Protein AF-A0A9X5XIB5-F1 (afdb_monomer_lite)

pLDDT: mean 78.56, std 15.44, range [40.19, 97.94]

Secondary structure (DSSP, 8-state):
------------HHHHHHHHHHHHHHHHHHHTT-------------S----SS--S-EEEEEEEPP-SSHHHHHHHHHHHHHHTT-TTEEEEEEE--S-HHHH--

Foldseek 3Di:
DDDDDDDDPPCDPVNVVVVVVVVVVVCVVVVVVPPPPPVPPPPPPPPPPPPPDADAADEDEEAFEAPPDDVSVVVVVVVVVVQVSGPSYHYDYDYDDPPVVRVPD

Sequence (105 aa):
MPQSTSSTSFTSRRGLLFGTAAASAGALLVGCTSNDTKSEKTAANSQPAADDKPGKHITIGFAGPQADHGWLNAINDNAKSRAKKYSDVTLEITEGSNDTAAQIG

Structure (mmCIF, N/CA/C/O backbone):
data_AF-A0A9X5XIB5-F1
#
_entry.id   AF-A0A9X5XIB5-F1
#
loop_
_atom_site.group_PDB
_atom_site.id
_atom_site.type_symbol
_atom_site.label_atom_id
_atom_site.label_alt_id
_atom_site.label_comp_id
_atom_site.label_asym_id
_atom_site.label_entity_id
_atom_site.label_seq_id
_atom_site.pdbx_PDB_ins_code
_atom_site.Cartn_x
_atom_site.Cartn_y
_atom_site.Cartn_z
_atom_site.occupancy
_atom_site.B_iso_or_equiv
_atom_site.auth_seq_id
_atom_site.auth_comp_id
_atom_site.auth_asym_id
_atom_site.auth_atom_id
_atom_site.pdbx_PDB_model_num
ATOM 1 N N . MET A 1 1 ? 74.173 27.730 -15.016 1.00 40.19 1 MET A N 1
ATOM 2 C CA . MET A 1 1 ? 72.830 27.522 -14.432 1.00 40.19 1 MET A CA 1
ATOM 3 C C . MET A 1 1 ? 72.073 26.558 -15.338 1.00 40.19 1 MET A C 1
ATOM 5 O O . MET A 1 1 ? 71.835 26.943 -16.477 1.00 40.19 1 MET A O 1
ATOM 9 N N . PRO A 1 2 ? 71.763 25.314 -14.935 1.00 49.09 2 PRO A N 1
ATOM 10 C CA . PRO A 1 2 ? 70.861 24.474 -15.714 1.00 49.09 2 PRO A CA 1
ATOM 11 C C . PRO A 1 2 ? 69.410 24.812 -15.343 1.00 49.09 2 PRO A C 1
ATOM 13 O O . PRO A 1 2 ? 69.042 24.806 -14.171 1.00 49.09 2 PRO A O 1
ATOM 16 N N . GLN A 1 3 ? 68.604 25.154 -16.346 1.00 47.25 3 GLN A N 1
ATOM 17 C CA . GLN A 1 3 ? 67.164 25.364 -16.198 1.00 47.25 3 GLN A CA 1
ATOM 18 C C . GLN A 1 3 ? 66.493 24.001 -15.982 1.00 47.25 3 GLN A C 1
ATOM 20 O O . GLN A 1 3 ? 66.568 23.127 -16.843 1.00 47.25 3 GLN A O 1
ATOM 25 N N . SER A 1 4 ? 65.862 23.824 -14.823 1.00 52.09 4 SER A N 1
ATOM 26 C CA . SER A 1 4 ? 65.082 22.634 -14.481 1.00 52.09 4 SER A CA 1
ATOM 27 C C . SER A 1 4 ? 63.710 22.722 -15.153 1.00 52.09 4 SER A C 1
ATOM 29 O O . SER A 1 4 ? 62.891 23.570 -14.794 1.00 52.09 4 SER A O 1
ATOM 31 N N . THR A 1 5 ? 63.447 21.886 -16.157 1.00 55.06 5 THR A N 1
ATOM 32 C CA . THR A 1 5 ? 62.128 21.795 -16.790 1.00 55.06 5 THR A CA 1
ATOM 33 C C . THR A 1 5 ? 61.201 20.947 -15.921 1.00 55.06 5 THR A C 1
ATOM 35 O O . THR A 1 5 ? 61.246 19.718 -15.921 1.00 55.06 5 THR A O 1
ATOM 38 N N . SER A 1 6 ? 60.332 21.613 -15.159 1.00 55.66 6 SER A N 1
ATOM 39 C CA . SER A 1 6 ? 59.228 20.948 -14.463 1.00 55.66 6 SER A CA 1
ATOM 40 C C . SER A 1 6 ? 58.249 20.382 -15.489 1.00 55.66 6 SER A C 1
ATOM 42 O O . SER A 1 6 ? 57.596 21.126 -16.219 1.00 55.66 6 SER A O 1
ATOM 44 N N . SER A 1 7 ? 58.152 19.056 -15.550 1.00 56.53 7 SER A N 1
ATOM 45 C CA . SER A 1 7 ? 57.154 18.359 -16.360 1.00 56.53 7 SER A CA 1
ATOM 46 C C . SER A 1 7 ? 55.796 18.497 -15.680 1.00 56.53 7 SER A C 1
ATOM 48 O O . SER A 1 7 ? 55.519 17.818 -14.695 1.00 56.53 7 SER A O 1
ATOM 50 N N . THR A 1 8 ? 54.947 19.396 -16.171 1.00 58.12 8 THR A N 1
ATOM 51 C CA . THR A 1 8 ? 53.544 19.437 -15.756 1.00 58.12 8 THR A CA 1
ATOM 52 C C . THR A 1 8 ? 52.823 18.303 -16.475 1.00 58.12 8 THR A C 1
ATOM 54 O O . THR A 1 8 ? 52.615 18.344 -17.687 1.00 58.12 8 THR A O 1
ATOM 57 N N . SER A 1 9 ? 52.485 17.247 -15.742 1.00 64.06 9 SER A N 1
ATOM 58 C CA . SER A 1 9 ? 51.655 16.147 -16.225 1.00 64.06 9 SER A CA 1
ATOM 59 C C . SER A 1 9 ? 50.239 16.671 -16.472 1.00 64.06 9 SER A C 1
ATOM 61 O O . SER A 1 9 ? 49.386 16.664 -15.588 1.00 64.06 9 SER A O 1
ATOM 63 N N . PHE A 1 10 ? 49.983 17.165 -17.683 1.00 61.19 10 PHE A N 1
ATOM 64 C CA . PHE A 1 10 ? 48.635 17.521 -18.104 1.00 61.19 10 PHE A CA 1
ATOM 65 C C . PHE A 1 10 ? 47.784 16.254 -18.184 1.00 61.19 10 PHE A C 1
ATOM 67 O O . PHE A 1 10 ? 48.122 15.294 -18.880 1.00 61.19 10 PHE A O 1
ATOM 74 N N . THR A 1 11 ? 46.652 16.261 -17.489 1.00 64.94 11 THR A N 1
ATOM 75 C CA . THR A 1 11 ? 45.586 15.273 -17.640 1.00 64.94 11 THR A CA 1
ATOM 76 C C . THR A 1 11 ? 45.145 15.246 -19.104 1.00 64.94 11 THR A C 1
ATOM 78 O O . THR A 1 11 ? 44.436 16.124 -19.590 1.00 64.94 11 THR A O 1
ATOM 81 N N . SER A 1 12 ? 45.615 14.244 -19.849 1.00 79.75 12 SER A N 1
ATOM 82 C CA . SER A 1 12 ? 45.251 14.069 -21.254 1.00 79.75 12 SER A CA 1
ATOM 83 C C . SER A 1 12 ? 43.751 13.805 -21.376 1.00 79.75 12 SER A C 1
ATOM 85 O O . SER A 1 12 ? 43.201 12.996 -20.628 1.00 79.75 12 SER A O 1
ATOM 87 N N . ARG A 1 13 ? 43.090 14.422 -22.367 1.00 76.38 13 ARG A N 1
ATOM 88 C CA . ARG A 1 13 ? 41.662 14.190 -22.670 1.00 76.38 13 ARG A CA 1
ATOM 89 C C . ARG A 1 13 ? 41.340 12.703 -22.831 1.00 76.38 13 ARG A C 1
ATOM 91 O O . ARG A 1 13 ? 40.281 12.258 -22.414 1.00 76.38 13 ARG A O 1
ATOM 98 N N . ARG A 1 14 ? 42.276 11.923 -23.383 1.00 76.31 14 ARG A N 1
ATOM 99 C CA . ARG A 1 14 ? 42.139 10.464 -23.499 1.00 76.31 14 ARG A CA 1
ATOM 100 C C . ARG A 1 14 ? 42.169 9.782 -22.130 1.00 76.31 14 ARG A C 1
ATOM 102 O O . ARG A 1 14 ? 41.350 8.911 -21.880 1.00 76.31 14 ARG A O 1
ATOM 109 N N . GLY A 1 15 ? 43.058 10.217 -21.237 1.00 79.25 15 GLY A N 1
ATOM 110 C CA . GLY A 1 15 ? 43.124 9.713 -19.862 1.00 79.25 15 GLY A CA 1
ATOM 111 C C . GLY A 1 15 ? 41.854 10.016 -19.069 1.00 79.25 15 GLY A C 1
ATOM 112 O O . GLY A 1 15 ? 41.363 9.146 -18.360 1.00 79.25 15 GLY A O 1
ATOM 113 N N . LEU A 1 16 ? 41.272 11.204 -19.258 1.00 84.00 16 LEU A N 1
ATOM 114 C CA . LEU A 1 16 ? 39.993 11.553 -18.640 1.00 84.00 16 LEU A CA 1
ATOM 115 C C . LEU A 1 16 ? 38.851 10.670 -19.164 1.00 84.00 16 LEU A C 1
ATOM 117 O O . LEU A 1 16 ? 38.115 10.119 -18.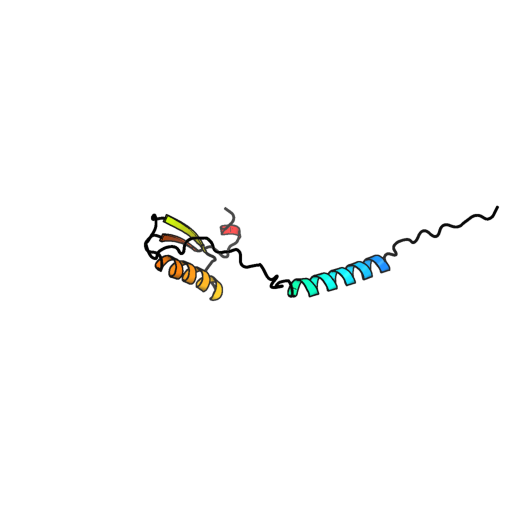359 1.00 84.00 16 LEU A O 1
ATOM 121 N N . LEU A 1 17 ? 38.735 10.489 -20.484 1.00 84.75 17 LEU A N 1
ATOM 122 C CA . LEU A 1 17 ? 37.668 9.681 -21.094 1.00 84.75 17 LEU A CA 1
ATOM 123 C C . LEU A 1 17 ? 37.745 8.199 -20.705 1.00 84.75 17 LEU A C 1
ATOM 125 O O . LEU A 1 17 ? 36.728 7.589 -20.387 1.00 84.75 17 LEU A O 1
ATOM 129 N N . PHE A 1 18 ? 38.943 7.611 -20.714 1.00 85.56 18 PHE A N 1
ATOM 130 C CA . PHE A 1 18 ? 39.106 6.214 -20.309 1.00 85.56 18 PHE A CA 1
ATOM 131 C C . PHE A 1 18 ? 38.983 6.038 -18.792 1.00 85.56 18 PHE A C 1
ATOM 133 O O . PHE A 1 18 ? 38.421 5.042 -18.343 1.00 85.56 18 PHE A O 1
ATOM 140 N N . GLY A 1 19 ? 39.444 7.015 -18.006 1.00 84.25 19 GLY A N 1
ATOM 141 C CA . GLY A 1 19 ? 39.291 7.013 -16.554 1.00 84.25 19 GLY A CA 1
ATOM 142 C C . GLY A 1 19 ? 37.828 7.088 -16.117 1.00 84.25 19 GLY A C 1
ATOM 143 O O . GLY A 1 19 ? 37.407 6.305 -15.268 1.00 84.25 19 GLY A O 1
ATOM 144 N N . THR A 1 20 ? 37.027 7.969 -16.727 1.00 83.31 20 THR A N 1
ATOM 145 C CA . THR A 1 20 ? 35.593 8.068 -16.419 1.00 83.31 20 THR A CA 1
ATOM 146 C C . THR A 1 20 ? 34.833 6.831 -16.880 1.00 83.31 20 THR A C 1
ATOM 148 O O . THR A 1 20 ? 34.045 6.299 -16.106 1.00 83.31 20 THR A O 1
ATOM 151 N N . ALA A 1 21 ? 35.109 6.311 -18.080 1.00 85.94 21 ALA A N 1
ATOM 152 C CA . ALA A 1 21 ? 34.471 5.090 -18.573 1.00 85.94 21 ALA A CA 1
ATOM 153 C C . ALA A 1 21 ? 34.736 3.883 -17.657 1.00 85.94 21 ALA A C 1
ATOM 155 O O . ALA A 1 21 ? 33.808 3.146 -17.321 1.00 85.94 21 ALA A O 1
ATOM 156 N N . ALA A 1 22 ? 35.982 3.708 -17.204 1.00 82.44 22 ALA A N 1
ATOM 157 C CA . ALA A 1 22 ? 36.344 2.638 -16.278 1.00 82.44 22 ALA A CA 1
ATOM 158 C C . ALA A 1 22 ? 35.654 2.798 -14.912 1.00 82.44 22 ALA A C 1
ATOM 160 O O . ALA A 1 22 ? 35.114 1.828 -14.379 1.00 82.44 22 ALA A O 1
ATOM 161 N N . ALA A 1 23 ? 35.611 4.019 -14.369 1.00 84.81 23 ALA A N 1
ATOM 162 C CA . ALA A 1 23 ? 34.926 4.300 -13.110 1.00 84.81 23 ALA A CA 1
ATOM 163 C C . ALA A 1 23 ? 33.408 4.056 -13.204 1.00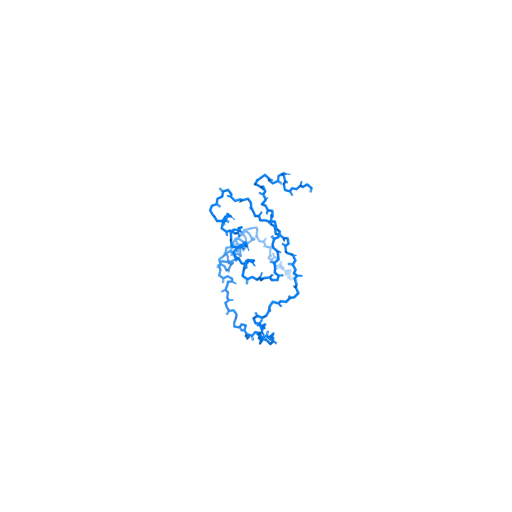 84.81 23 ALA A C 1
ATOM 165 O O . ALA A 1 23 ? 32.832 3.436 -12.313 1.00 84.81 23 ALA A O 1
ATOM 166 N N . SER A 1 24 ? 32.759 4.486 -14.292 1.00 83.25 24 SER A N 1
ATOM 167 C CA . SER A 1 24 ? 31.32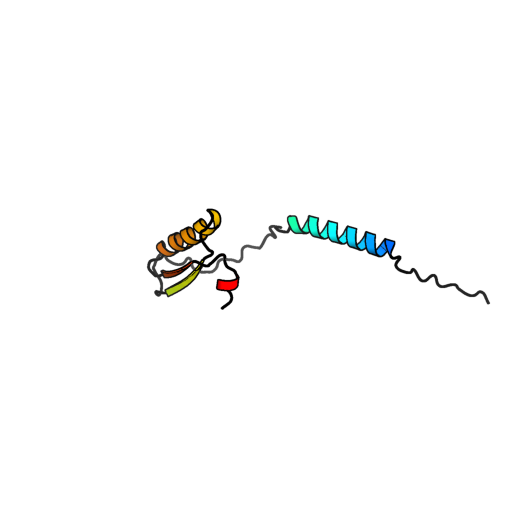2 4.284 -14.513 1.00 83.25 24 SER A CA 1
ATOM 168 C C . SER A 1 24 ? 30.959 2.811 -14.694 1.00 83.25 24 SER A C 1
ATOM 170 O O . SER A 1 24 ? 29.990 2.353 -14.095 1.00 83.25 24 SER A O 1
ATOM 172 N N . ALA A 1 25 ? 31.740 2.049 -15.465 1.00 80.62 25 ALA A N 1
ATOM 173 C CA . ALA A 1 25 ? 31.525 0.610 -15.611 1.00 80.62 25 ALA A CA 1
ATOM 174 C C . ALA A 1 25 ? 31.689 -0.122 -14.268 1.00 80.62 25 ALA A C 1
ATOM 176 O O . ALA A 1 25 ? 30.859 -0.960 -13.921 1.00 80.62 25 ALA A O 1
ATOM 177 N N . GLY A 1 26 ? 32.703 0.247 -13.476 1.00 79.56 26 GLY A N 1
ATOM 178 C CA . GLY A 1 26 ? 32.877 -0.264 -12.116 1.00 79.56 26 GLY A CA 1
ATOM 179 C C . GLY A 1 26 ? 31.683 0.052 -11.213 1.00 79.56 26 GLY A C 1
ATOM 180 O O . GLY A 1 26 ? 31.164 -0.850 -10.562 1.00 79.56 26 GLY A O 1
ATOM 181 N N . ALA A 1 27 ? 31.200 1.299 -11.224 1.00 79.44 27 ALA A N 1
ATOM 182 C CA . ALA A 1 27 ? 30.054 1.741 -10.428 1.00 79.44 27 ALA A CA 1
ATOM 183 C C . ALA A 1 27 ? 28.748 1.010 -10.793 1.00 79.44 27 ALA A C 1
ATOM 185 O O . ALA A 1 27 ? 27.998 0.616 -9.903 1.00 79.44 27 ALA A O 1
ATOM 186 N N . LEU A 1 28 ? 28.484 0.788 -12.085 1.00 77.94 28 LEU A N 1
ATOM 187 C CA . LEU A 1 28 ? 27.302 0.050 -12.543 1.00 77.94 28 LEU A CA 1
ATOM 188 C C . LEU A 1 28 ? 27.347 -1.425 -12.119 1.00 77.94 28 LEU A C 1
ATOM 190 O O . LEU A 1 28 ? 26.338 -1.956 -11.662 1.00 77.94 28 LEU A O 1
ATOM 194 N N . LEU A 1 29 ? 28.514 -2.072 -12.215 1.00 76.06 29 LEU A N 1
ATOM 195 C CA . LEU A 1 29 ? 28.679 -3.473 -11.814 1.00 76.06 29 LEU A CA 1
ATOM 196 C C . LEU A 1 29 ? 28.516 -3.671 -10.299 1.00 76.06 29 LEU A C 1
ATOM 198 O O . LEU A 1 29 ? 27.856 -4.623 -9.885 1.00 76.06 29 LEU A O 1
ATOM 202 N N . VAL A 1 30 ? 29.054 -2.771 -9.464 1.00 72.38 30 VAL A N 1
ATOM 203 C CA . VAL A 1 30 ? 28.855 -2.850 -8.002 1.00 72.38 30 VAL A CA 1
ATOM 204 C C . VAL A 1 30 ? 27.453 -2.405 -7.568 1.00 72.38 30 VAL A C 1
ATOM 206 O O . VAL A 1 30 ? 26.942 -2.879 -6.557 1.00 72.38 30 VAL A O 1
ATOM 209 N N . GLY A 1 31 ? 26.788 -1.547 -8.348 1.00 68.31 31 GLY A N 1
ATOM 210 C CA . GLY A 1 31 ? 25.418 -1.104 -8.080 1.00 68.31 31 GLY A CA 1
ATOM 211 C C . GLY A 1 31 ? 24.389 -2.238 -8.130 1.00 68.31 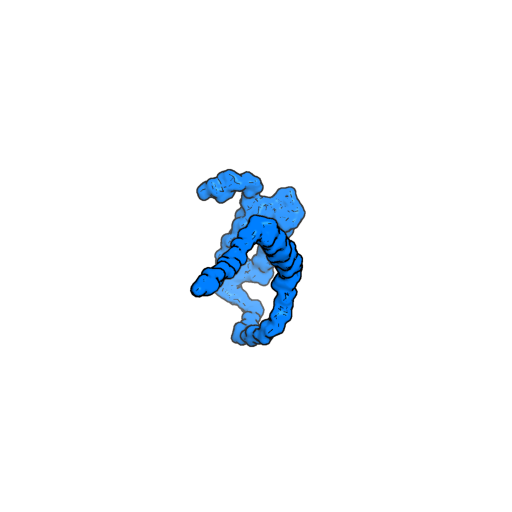31 GLY A C 1
ATOM 212 O O . GLY A 1 31 ? 23.436 -2.233 -7.355 1.00 68.31 31 GLY A O 1
ATOM 213 N N . CYS A 1 32 ? 24.605 -3.254 -8.971 1.00 69.69 32 CYS A N 1
ATOM 214 C CA . CYS A 1 32 ? 23.726 -4.426 -9.051 1.00 69.69 32 CYS A CA 1
ATOM 215 C C . CYS A 1 32 ? 23.906 -5.430 -7.896 1.00 69.69 32 CYS A C 1
ATOM 217 O O . CYS A 1 32 ? 23.038 -6.278 -7.708 1.00 69.69 32 CYS A O 1
ATOM 219 N N . THR A 1 33 ? 24.990 -5.346 -7.112 1.00 69.88 33 THR A N 1
ATOM 220 C CA . THR A 1 33 ? 25.252 -6.239 -5.962 1.00 69.88 33 THR A CA 1
ATOM 221 C C . THR A 1 33 ? 25.084 -5.549 -4.604 1.00 69.88 33 THR A C 1
ATOM 223 O O . THR A 1 33 ? 25.415 -6.133 -3.578 1.00 69.88 33 THR A O 1
ATOM 226 N N . SER A 1 34 ? 24.533 -4.330 -4.561 1.00 65.88 34 SER A N 1
ATOM 227 C CA . SER A 1 34 ? 24.436 -3.503 -3.344 1.00 65.88 34 SER A CA 1
ATOM 228 C C . SER A 1 34 ? 23.557 -4.078 -2.215 1.00 65.88 34 SER A C 1
ATOM 230 O O . SER A 1 34 ? 23.404 -3.432 -1.177 1.00 65.88 34 SER A O 1
ATOM 232 N N . ASN A 1 35 ? 22.987 -5.274 -2.374 1.00 62.28 35 ASN A N 1
ATOM 233 C CA . ASN A 1 35 ? 22.319 -5.993 -1.293 1.00 62.28 35 ASN A CA 1
ATOM 234 C C . ASN A 1 35 ? 23.326 -6.858 -0.514 1.00 62.28 35 ASN A C 1
ATOM 236 O O . ASN A 1 35 ? 23.156 -8.071 -0.382 1.00 62.28 35 ASN A O 1
ATOM 240 N N . ASP A 1 36 ? 24.388 -6.238 -0.001 1.00 64.81 36 ASP A N 1
ATOM 241 C CA . ASP A 1 36 ? 25.191 -6.868 1.039 1.00 64.81 36 ASP A CA 1
ATOM 242 C C . ASP A 1 36 ? 24.305 -7.025 2.277 1.00 64.81 36 ASP A C 1
ATOM 244 O O . ASP A 1 36 ? 23.830 -6.038 2.848 1.00 64.81 36 ASP A O 1
ATOM 248 N N . THR A 1 37 ? 24.107 -8.259 2.743 1.00 62.31 37 THR A N 1
ATOM 249 C CA . THR A 1 37 ? 23.638 -8.492 4.109 1.00 62.31 37 THR A CA 1
ATOM 250 C C . THR A 1 37 ? 24.788 -8.120 5.031 1.00 62.31 37 THR A C 1
ATOM 252 O O . THR A 1 37 ? 25.541 -8.978 5.498 1.00 62.31 37 THR A O 1
ATOM 255 N N . LYS A 1 38 ? 24.981 -6.821 5.279 1.00 59.97 38 LYS A N 1
ATOM 256 C CA . LYS A 1 38 ? 25.734 -6.400 6.455 1.00 59.97 38 LYS A CA 1
ATOM 257 C C . LYS A 1 38 ? 25.091 -7.176 7.598 1.00 59.97 38 LYS A C 1
ATOM 259 O O . LYS A 1 38 ? 23.867 -7.138 7.713 1.00 59.97 38 LYS A O 1
ATOM 264 N N . SER A 1 39 ? 25.870 -7.939 8.365 1.00 59.72 39 SER A N 1
ATOM 265 C CA . SER A 1 39 ? 25.384 -8.518 9.614 1.00 59.72 39 SER A CA 1
ATOM 266 C C . SER A 1 39 ? 25.012 -7.352 10.521 1.00 59.72 39 SER A C 1
ATOM 268 O O . SER A 1 39 ? 25.798 -6.921 11.364 1.00 59.72 39 SER A O 1
ATOM 270 N N . GLU A 1 40 ? 23.832 -6.778 10.297 1.00 61.44 40 GLU A N 1
ATOM 271 C CA . GLU A 1 40 ? 23.129 -6.010 11.288 1.00 61.44 40 GLU A CA 1
ATOM 272 C C . GLU A 1 40 ? 23.030 -6.968 12.455 1.00 61.44 40 GLU A C 1
ATOM 274 O O . GLU A 1 40 ? 22.380 -8.012 12.391 1.00 61.44 40 GLU A O 1
ATOM 279 N N . LYS A 1 41 ? 23.760 -6.647 13.520 1.00 59.62 41 LYS A N 1
ATOM 280 C CA . LYS A 1 41 ? 23.413 -7.142 14.837 1.00 59.62 41 LYS A CA 1
ATOM 281 C C . LYS A 1 41 ? 21.939 -6.808 14.963 1.00 59.62 41 LYS A C 1
ATOM 283 O O . LYS A 1 41 ? 21.639 -5.620 15.062 1.00 59.62 41 LYS A O 1
ATOM 288 N N . THR A 1 42 ? 21.074 -7.823 14.850 1.00 60.94 42 THR A N 1
ATOM 289 C CA . THR A 1 42 ? 19.621 -7.694 14.932 1.00 60.94 42 THR A CA 1
ATOM 290 C C . THR A 1 42 ? 19.353 -6.633 15.973 1.00 60.94 42 THR A C 1
ATOM 292 O O . THR A 1 42 ? 19.728 -6.831 17.137 1.00 60.94 42 THR A O 1
ATOM 295 N N . ALA A 1 43 ? 18.844 -5.470 15.547 1.00 61.50 43 ALA A N 1
ATOM 296 C CA . ALA A 1 43 ? 18.373 -4.485 16.498 1.00 61.50 43 ALA A CA 1
ATOM 297 C C . ALA A 1 43 ? 17.456 -5.285 17.410 1.00 61.50 43 ALA A C 1
ATOM 299 O O . ALA A 1 43 ? 16.538 -5.940 16.910 1.00 61.50 43 ALA A O 1
ATOM 300 N N . ALA A 1 44 ? 17.813 -5.385 18.695 1.00 62.44 44 ALA A N 1
ATOM 301 C CA . ALA A 1 44 ? 17.002 -6.136 19.629 1.00 62.44 44 ALA A CA 1
ATOM 302 C C . ALA A 1 44 ? 15.600 -5.571 19.451 1.00 62.44 44 ALA A C 1
ATOM 304 O O . ALA A 1 44 ? 15.397 -4.369 19.642 1.00 62.44 44 ALA A O 1
ATOM 305 N N . ASN A 1 45 ? 14.686 -6.403 18.948 1.00 58.09 45 ASN A N 1
ATOM 306 C CA . ASN A 1 45 ? 13.309 -6.014 18.732 1.00 58.09 45 ASN A CA 1
ATOM 307 C C . ASN A 1 45 ? 12.671 -6.006 20.122 1.00 58.09 45 ASN A C 1
ATOM 309 O O . ASN A 1 45 ? 11.921 -6.895 20.496 1.00 58.09 45 ASN A O 1
ATOM 313 N N . SER A 1 46 ? 13.108 -5.038 20.929 1.00 59.53 46 SER A N 1
ATOM 314 C CA . SER A 1 46 ? 12.668 -4.763 22.290 1.00 59.53 46 SER A CA 1
ATOM 315 C C . SER A 1 46 ? 11.293 -4.105 22.284 1.00 59.53 46 SER A C 1
ATOM 317 O O . SER A 1 46 ? 10.814 -3.681 23.333 1.00 59.53 46 SER A O 1
ATOM 319 N N . GLN A 1 47 ? 10.667 -3.980 21.109 1.00 65.12 47 GLN A N 1
ATOM 320 C CA . GLN A 1 47 ? 9.252 -3.704 21.030 1.00 65.12 47 GLN A CA 1
ATOM 321 C C . GLN A 1 47 ? 8.538 -4.887 21.681 1.00 65.12 47 GLN A C 1
ATOM 323 O O . GLN A 1 47 ? 8.779 -6.031 21.286 1.00 65.12 47 GLN A O 1
ATOM 328 N N . PRO A 1 48 ? 7.694 -4.636 22.697 1.00 62.38 48 PRO A N 1
ATOM 329 C CA . PRO A 1 48 ? 6.821 -5.665 23.222 1.00 62.38 48 PRO A CA 1
ATOM 330 C C . PRO A 1 48 ? 6.151 -6.357 22.041 1.00 62.38 48 PRO A C 1
ATOM 332 O O . PRO A 1 48 ? 5.708 -5.676 21.111 1.00 62.38 48 PRO A O 1
ATOM 335 N N . ALA A 1 49 ? 6.100 -7.691 22.059 1.00 63.62 49 ALA A N 1
ATOM 336 C CA . ALA A 1 49 ? 5.173 -8.388 21.187 1.00 63.62 49 ALA A CA 1
ATOM 337 C C . ALA A 1 49 ? 3.816 -7.716 21.412 1.00 63.62 49 ALA A C 1
ATOM 339 O O . ALA A 1 49 ? 3.332 -7.692 22.547 1.00 63.62 49 ALA A O 1
ATOM 340 N N . ALA A 1 50 ? 3.291 -7.061 20.374 1.00 65.50 50 ALA A N 1
ATOM 341 C CA . ALA A 1 50 ? 1.947 -6.524 20.440 1.00 65.50 50 ALA A CA 1
ATOM 342 C C . ALA A 1 50 ? 1.059 -7.702 20.838 1.00 65.50 50 ALA A C 1
ATOM 344 O O . ALA A 1 50 ? 1.182 -8.778 20.245 1.00 65.50 50 ALA A O 1
ATOM 345 N N . ASP A 1 51 ? 0.264 -7.545 21.896 1.00 67.25 51 ASP A N 1
ATOM 346 C CA . ASP A 1 51 ? -0.719 -8.575 22.180 1.00 67.25 51 ASP A CA 1
ATOM 347 C C . ASP A 1 51 ? -1.703 -8.628 21.004 1.00 67.25 51 ASP A C 1
ATOM 349 O O . ASP A 1 51 ? -1.867 -7.658 20.263 1.00 67.25 51 ASP A O 1
ATOM 353 N N . ASP A 1 52 ? -2.352 -9.770 20.790 1.00 72.25 52 ASP A N 1
ATOM 354 C CA . ASP A 1 52 ? -3.316 -9.923 19.692 1.00 72.25 52 ASP A CA 1
ATOM 355 C C . ASP A 1 52 ? -4.611 -9.109 19.925 1.00 72.25 52 ASP A C 1
ATOM 357 O O . ASP A 1 52 ? -5.651 -9.386 19.321 1.00 72.25 52 ASP A O 1
ATOM 361 N N . LYS A 1 53 ? -4.597 -8.126 20.838 1.00 84.19 53 LYS A N 1
ATOM 362 C CA . LYS A 1 53 ? -5.754 -7.286 21.119 1.00 84.19 53 LYS A CA 1
ATOM 363 C C . LYS A 1 53 ? -5.777 -6.097 20.156 1.00 84.19 53 LYS A C 1
ATOM 365 O O . LYS A 1 53 ? -4.762 -5.426 19.976 1.00 84.19 53 LYS A O 1
ATOM 370 N N . PRO A 1 54 ? -6.947 -5.778 19.582 1.00 86.56 54 PRO A N 1
ATOM 371 C CA . PRO A 1 54 ? -7.113 -4.569 18.786 1.00 86.56 54 PRO A CA 1
ATOM 372 C C . PRO A 1 54 ? -6.777 -3.312 19.599 1.00 86.56 54 PRO A C 1
ATOM 374 O O . PRO A 1 54 ? -7.182 -3.182 20.759 1.00 86.56 54 PRO A O 1
ATOM 377 N N . GLY A 1 55 ? -6.051 -2.383 18.984 1.00 88.31 55 GLY A N 1
ATOM 378 C CA . GLY A 1 55 ? -5.703 -1.095 19.561 1.00 88.31 55 GLY A CA 1
ATOM 379 C C . GLY A 1 55 ? -6.790 -0.039 19.354 1.00 88.31 55 GLY A C 1
ATOM 380 O O . GLY A 1 55 ? -7.973 -0.324 19.156 1.00 88.31 55 GLY A O 1
ATOM 381 N N . LYS A 1 56 ? -6.383 1.235 19.414 1.00 95.25 56 LYS A N 1
ATOM 382 C CA . LYS A 1 56 ? -7.270 2.356 19.087 1.00 95.25 56 LYS A CA 1
ATOM 383 C C . LYS A 1 56 ? -7.628 2.296 17.604 1.00 95.25 56 LYS A C 1
ATOM 385 O O . LYS A 1 56 ? -6.734 2.206 16.770 1.00 95.25 56 LYS A O 1
ATOM 390 N N . HIS A 1 57 ? -8.911 2.466 17.295 1.00 97.06 57 HIS A N 1
ATOM 391 C CA . HIS A 1 57 ? -9.355 2.536 15.910 1.00 97.06 57 HIS A CA 1
ATOM 392 C C . HIS A 1 57 ? -8.680 3.692 15.153 1.00 97.06 57 HIS A C 1
ATOM 394 O O . HIS A 1 57 ? -8.654 4.832 15.637 1.00 97.06 57 HIS A O 1
ATOM 400 N N . ILE A 1 58 ? -8.159 3.396 13.965 1.00 97.06 58 ILE A N 1
ATOM 401 C CA . ILE A 1 58 ? -7.526 4.358 13.063 1.00 97.06 58 ILE A CA 1
ATOM 402 C C . ILE A 1 58 ? -8.012 4.165 11.627 1.00 97.06 58 ILE A C 1
ATOM 404 O O . ILE A 1 58 ? -8.366 3.063 11.208 1.00 97.06 58 ILE A O 1
ATOM 408 N N . THR A 1 59 ? -7.973 5.255 10.863 1.00 97.94 59 THR A N 1
ATOM 409 C CA . THR A 1 59 ? -8.264 5.255 9.428 1.00 97.94 59 THR A CA 1
ATOM 410 C C . THR A 1 59 ? -6.977 5.504 8.655 1.00 97.94 59 THR A C 1
ATOM 412 O O . THR A 1 59 ? -6.272 6.478 8.922 1.00 97.94 59 THR A O 1
ATOM 415 N N . ILE A 1 60 ? -6.673 4.635 7.694 1.00 97.00 60 ILE A N 1
ATOM 416 C CA . ILE A 1 60 ? -5.542 4.772 6.776 1.00 97.00 60 ILE A CA 1
ATOM 417 C C . ILE A 1 60 ? -6.084 5.203 5.419 1.00 97.00 60 ILE A C 1
ATOM 419 O O . ILE A 1 60 ? -6.897 4.491 4.837 1.00 97.00 60 ILE A O 1
ATOM 423 N N . GLY A 1 61 ? -5.608 6.338 4.911 1.00 96.56 61 GLY A N 1
ATOM 424 C CA . GLY A 1 61 ? -5.796 6.722 3.514 1.00 96.56 61 GLY A CA 1
ATOM 425 C C . GLY A 1 61 ? -4.709 6.102 2.636 1.00 96.56 61 GLY A C 1
ATOM 426 O O . GLY A 1 61 ? -3.525 6.215 2.957 1.00 96.56 61 GLY A O 1
ATOM 427 N N . PHE A 1 62 ? -5.089 5.463 1.532 1.00 93.69 62 PHE A N 1
ATOM 428 C CA . PHE A 1 62 ? -4.166 4.888 0.556 1.00 93.69 62 PHE A CA 1
ATOM 429 C C . PHE A 1 62 ? -4.573 5.275 -0.868 1.00 93.69 62 PHE A C 1
ATOM 431 O O . PHE A 1 62 ? -5.648 4.908 -1.333 1.00 93.69 62 PHE A O 1
ATOM 438 N N . ALA A 1 63 ? -3.691 5.988 -1.568 1.00 91.69 63 ALA A N 1
ATOM 439 C CA . ALA A 1 63 ? -3.823 6.252 -2.996 1.00 91.69 63 ALA A CA 1
ATOM 440 C C . ALA A 1 63 ? -3.025 5.188 -3.762 1.00 91.69 63 ALA A C 1
ATOM 442 O O . ALA A 1 63 ? -1.800 5.265 -3.861 1.00 91.69 63 ALA A O 1
ATOM 443 N N . GLY A 1 64 ? -3.720 4.150 -4.221 1.00 91.06 64 GLY A N 1
ATOM 444 C CA . GLY A 1 64 ? -3.125 3.049 -4.968 1.00 91.06 64 GLY A CA 1
ATOM 445 C C . GLY A 1 64 ? -2.821 3.418 -6.422 1.00 91.06 64 GLY A C 1
ATOM 446 O O . GLY A 1 64 ? -3.410 4.360 -6.947 1.00 91.06 64 GLY A O 1
ATOM 447 N N . PRO A 1 65 ? -1.927 2.689 -7.108 1.00 89.56 65 PRO A N 1
ATOM 448 C CA . PRO A 1 65 ? -1.739 2.849 -8.550 1.00 89.56 65 PRO A CA 1
ATOM 449 C C . PRO A 1 65 ? -3.004 2.456 -9.328 1.00 89.56 65 PRO A C 1
ATOM 451 O O . PRO A 1 65 ? -3.834 1.704 -8.807 1.00 89.56 65 PRO A O 1
ATOM 454 N N . GLN A 1 66 ? -3.124 2.902 -10.586 1.00 90.50 66 GLN A N 1
ATOM 455 C CA . GLN A 1 66 ? -4.175 2.399 -11.475 1.00 90.50 66 GLN A CA 1
ATOM 456 C C . GLN A 1 66 ? -4.008 0.887 -11.685 1.00 90.50 66 GLN A C 1
ATOM 458 O O . GLN A 1 66 ? -2.906 0.388 -11.911 1.00 90.50 66 GLN A O 1
ATOM 463 N N . ALA A 1 67 ? -5.106 0.145 -11.624 1.00 90.12 67 ALA A N 1
ATOM 464 C CA . ALA A 1 67 ? -5.157 -1.307 -11.694 1.00 90.12 67 ALA A CA 1
ATOM 465 C C . ALA A 1 67 ? -5.278 -1.835 -13.137 1.00 90.12 67 ALA A C 1
ATOM 467 O O . ALA A 1 67 ? -5.986 -2.805 -13.396 1.00 90.12 67 ALA A O 1
ATOM 468 N N . ASP A 1 68 ? -4.595 -1.222 -14.103 1.00 86.06 68 ASP A N 1
ATOM 469 C CA . ASP A 1 68 ? -4.732 -1.571 -15.526 1.00 86.06 68 ASP A CA 1
ATOM 470 C C . ASP A 1 68 ? -3.844 -2.746 -15.979 1.00 86.06 68 ASP A C 1
ATOM 472 O O . ASP A 1 68 ? -3.937 -3.203 -17.117 1.00 86.06 68 ASP A O 1
ATOM 476 N N . HIS A 1 69 ? -3.021 -3.286 -15.077 1.00 89.56 69 HIS A N 1
ATOM 477 C CA . HIS A 1 69 ? -2.263 -4.519 -15.287 1.00 89.56 69 HIS A CA 1
ATOM 478 C C . HIS A 1 69 ? -2.152 -5.323 -13.985 1.00 89.56 69 HIS A C 1
ATOM 480 O O . HIS A 1 69 ? -2.275 -4.791 -12.878 1.00 89.56 69 HIS A O 1
ATOM 486 N N . GLY A 1 70 ? -1.840 -6.618 -14.110 1.00 92.88 70 GLY A N 1
ATOM 487 C CA . GLY A 1 70 ? -1.925 -7.579 -13.004 1.00 92.88 70 GLY A CA 1
ATOM 488 C C . GLY A 1 70 ? -1.108 -7.224 -11.757 1.00 92.88 70 GLY A C 1
ATOM 489 O O . GLY A 1 70 ? -1.613 -7.361 -10.645 1.00 92.88 70 GLY A O 1
ATOM 490 N N . TRP A 1 71 ? 0.128 -6.739 -11.913 1.00 95.12 71 TRP A N 1
ATOM 491 C CA . TRP A 1 71 ? 0.965 -6.387 -10.760 1.00 95.12 71 TRP A CA 1
ATOM 492 C C . TRP A 1 71 ? 0.429 -5.171 -9.990 1.00 95.12 71 TRP A C 1
ATOM 494 O O . TRP A 1 71 ? 0.414 -5.189 -8.761 1.00 95.12 71 TRP A O 1
ATOM 504 N N . LEU A 1 72 ? -0.076 -4.152 -10.692 1.00 91.81 72 LEU A N 1
ATOM 505 C CA . LEU A 1 72 ? -0.624 -2.950 -10.059 1.00 91.81 72 LEU A CA 1
ATOM 506 C C . LEU A 1 72 ? -1.948 -3.244 -9.350 1.00 91.81 72 LEU A C 1
ATOM 508 O O . LEU A 1 72 ? -2.127 -2.851 -8.198 1.00 91.81 72 LEU A O 1
ATOM 512 N N . ASN A 1 73 ? -2.825 -4.037 -9.974 1.00 92.88 73 ASN A N 1
ATOM 513 C CA . ASN A 1 73 ? -4.041 -4.49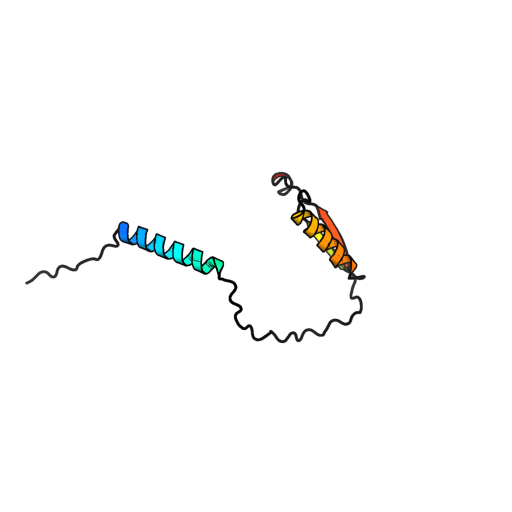8 -9.308 1.00 92.88 73 ASN A CA 1
ATOM 514 C C . ASN A 1 73 ? -3.719 -5.312 -8.041 1.00 92.88 73 ASN A C 1
ATOM 516 O O . ASN A 1 73 ? -4.339 -5.125 -6.993 1.00 92.88 73 ASN A O 1
ATOM 520 N N . ALA A 1 74 ? -2.691 -6.167 -8.103 1.00 96.12 74 ALA A N 1
ATOM 521 C CA . ALA A 1 74 ? -2.276 -6.958 -6.954 1.00 96.12 74 ALA A CA 1
ATOM 522 C C . ALA A 1 74 ? -1.849 -6.085 -5.762 1.00 96.12 74 ALA A C 1
ATOM 524 O O . ALA A 1 74 ? -2.083 -6.483 -4.622 1.00 96.12 74 ALA A O 1
ATOM 525 N N . ILE A 1 75 ? -1.265 -4.902 -5.976 1.00 95.19 75 ILE A N 1
ATOM 526 C CA . ILE A 1 75 ? -0.929 -3.971 -4.884 1.00 95.19 75 ILE A CA 1
ATOM 527 C C . ILE A 1 75 ? -2.204 -3.525 -4.155 1.00 95.19 75 ILE A C 1
ATOM 529 O O . ILE A 1 75 ? -2.279 -3.634 -2.928 1.00 95.19 75 ILE A O 1
ATOM 533 N N . ASN A 1 76 ? -3.224 -3.100 -4.904 1.00 94.44 76 ASN A N 1
ATOM 534 C CA . ASN A 1 76 ? -4.501 -2.646 -4.348 1.00 94.44 76 ASN A CA 1
ATOM 535 C C . ASN A 1 76 ? -5.218 -3.774 -3.590 1.00 94.44 76 ASN A C 1
ATOM 537 O O . ASN A 1 76 ? -5.726 -3.567 -2.483 1.00 94.44 76 ASN A O 1
ATOM 541 N N . ASP A 1 77 ? -5.208 -4.989 -4.136 1.00 96.00 77 ASP A N 1
ATOM 542 C CA . ASP A 1 77 ? -5.807 -6.161 -3.493 1.00 96.00 77 ASP A CA 1
ATOM 543 C C . ASP A 1 77 ? -5.070 -6.563 -2.213 1.00 96.00 77 ASP A C 1
ATOM 545 O O . ASP A 1 77 ? -5.701 -6.870 -1.196 1.00 96.00 77 ASP A O 1
ATOM 549 N N . ASN A 1 78 ? -3.737 -6.513 -2.222 1.00 97.31 78 ASN A N 1
ATOM 550 C CA . ASN A 1 78 ? -2.937 -6.794 -1.036 1.00 97.31 78 ASN A CA 1
ATOM 551 C C . ASN A 1 78 ? -3.161 -5.747 0.059 1.00 97.31 78 ASN A C 1
ATOM 553 O O . ASN A 1 78 ? -3.291 -6.131 1.222 1.00 97.31 78 ASN A O 1
ATOM 557 N N . ALA A 1 79 ? -3.279 -4.460 -0.285 1.00 96.12 79 ALA A N 1
ATOM 558 C CA . ALA A 1 79 ? -3.599 -3.406 0.678 1.00 96.12 79 ALA A CA 1
ATOM 559 C C . ALA A 1 79 ? -4.943 -3.681 1.377 1.00 96.12 79 ALA A C 1
ATOM 561 O O . ALA A 1 79 ? -5.008 -3.749 2.609 1.00 96.12 79 ALA A O 1
ATOM 562 N N . LYS A 1 80 ? -5.996 -3.964 0.598 1.00 96.25 80 LYS A N 1
ATOM 563 C CA . LYS A 1 80 ? -7.323 -4.333 1.122 1.00 96.25 80 LYS A CA 1
ATOM 564 C C . LYS A 1 80 ? -7.265 -5.603 1.977 1.00 96.25 80 LYS A C 1
ATOM 566 O O . LYS A 1 80 ? -7.837 -5.649 3.064 1.00 96.25 80 LYS A O 1
ATOM 571 N N . SER A 1 81 ? -6.579 -6.641 1.499 1.00 97.69 81 SER A N 1
ATOM 572 C CA . SER A 1 81 ? -6.442 -7.929 2.192 1.00 97.69 81 SER A CA 1
ATOM 573 C C . SER A 1 81 ? -5.701 -7.794 3.522 1.00 97.69 81 SER A C 1
ATOM 575 O O . SER A 1 81 ? -6.093 -8.400 4.519 1.00 97.69 81 SER A O 1
ATOM 577 N N . ARG A 1 82 ? -4.654 -6.962 3.573 1.00 96.00 82 ARG A N 1
ATOM 578 C CA . ARG A 1 82 ? -3.921 -6.679 4.808 1.00 96.00 82 ARG A CA 1
ATOM 579 C C . ARG A 1 82 ? -4.764 -5.910 5.809 1.00 96.00 82 ARG A C 1
ATOM 581 O O . ARG A 1 82 ? -4.775 -6.321 6.964 1.00 96.00 82 ARG A O 1
ATOM 588 N N . ALA A 1 83 ? -5.472 -4.864 5.388 1.00 96.00 83 ALA A N 1
ATOM 589 C CA . ALA A 1 83 ? -6.309 -4.068 6.286 1.00 96.00 83 ALA A CA 1
ATOM 590 C C . ALA A 1 83 ? -7.386 -4.920 6.976 1.00 96.00 83 ALA A C 1
ATOM 592 O O . ALA A 1 83 ? -7.551 -4.832 8.186 1.00 96.00 83 ALA A O 1
ATOM 593 N N . LYS A 1 84 ? -8.019 -5.849 6.245 1.00 95.62 84 LYS A N 1
ATOM 594 C CA . LYS A 1 84 ? -9.033 -6.776 6.788 1.00 95.62 84 LYS A CA 1
ATOM 595 C C . LYS A 1 84 ? -8.548 -7.663 7.940 1.00 95.62 84 LYS A C 1
ATOM 597 O O . LYS A 1 84 ? -9.376 -8.242 8.634 1.00 95.62 84 LYS A O 1
ATOM 602 N N . LYS A 1 85 ? -7.233 -7.810 8.136 1.00 95.00 85 LYS A N 1
ATOM 603 C CA . LYS A 1 85 ? -6.675 -8.586 9.254 1.00 95.00 85 LYS A CA 1
ATOM 604 C C . LYS A 1 85 ? -6.737 -7.844 10.591 1.00 95.00 85 LYS A C 1
ATOM 606 O O . LYS A 1 85 ? -6.496 -8.472 11.615 1.00 95.00 85 LYS A O 1
ATOM 611 N N . TYR A 1 86 ? -7.045 -6.549 10.580 1.00 93.81 86 TYR A N 1
ATOM 612 C CA . TYR A 1 86 ? -7.025 -5.682 11.751 1.00 93.81 86 TYR A CA 1
ATOM 613 C C . TYR A 1 86 ? -8.407 -5.054 11.945 1.00 93.81 86 TYR A C 1
ATOM 615 O O . TYR A 1 86 ? -8.855 -4.256 11.128 1.00 93.81 86 TYR A O 1
ATOM 623 N N . SER A 1 87 ? -9.112 -5.426 13.016 1.00 94.44 87 SER A N 1
ATOM 624 C CA . SER A 1 87 ? -10.471 -4.925 13.292 1.00 94.44 87 SER A CA 1
ATOM 625 C C . SER A 1 87 ? -10.512 -3.450 13.709 1.00 94.44 87 SER A C 1
ATOM 627 O O . SER A 1 87 ? -11.557 -2.808 13.672 1.00 94.44 87 SER A O 1
ATOM 629 N N . ASP A 1 88 ? -9.377 -2.919 14.144 1.00 95.56 88 ASP A N 1
ATOM 630 C CA . ASP A 1 88 ? -9.136 -1.533 14.533 1.00 95.56 88 ASP A CA 1
ATOM 631 C C . ASP A 1 88 ? -8.640 -0.658 13.369 1.00 95.56 88 ASP A C 1
ATOM 633 O O . ASP A 1 88 ? -8.363 0.522 13.570 1.00 95.56 88 ASP A O 1
ATOM 637 N N . VAL A 1 89 ? -8.565 -1.191 12.147 1.00 96.38 89 VAL A N 1
ATOM 638 C CA . VAL A 1 89 ? -8.130 -0.437 10.966 1.00 96.38 89 VAL A CA 1
ATOM 639 C C . VAL A 1 89 ? -9.266 -0.313 9.960 1.00 96.38 89 VAL A C 1
ATOM 641 O O . VAL A 1 89 ? -9.763 -1.306 9.432 1.00 96.38 89 VAL A O 1
ATOM 644 N N . THR A 1 90 ? -9.612 0.926 9.622 1.00 97.88 90 THR A N 1
ATOM 645 C CA . THR A 1 90 ? -10.380 1.242 8.413 1.00 97.88 90 THR A CA 1
ATOM 646 C C . THR A 1 90 ? -9.418 1.672 7.311 1.00 97.88 90 THR A C 1
ATOM 648 O O . THR A 1 90 ? -8.577 2.543 7.527 1.00 97.88 90 THR A O 1
ATOM 651 N N . LEU A 1 91 ? -9.530 1.071 6.12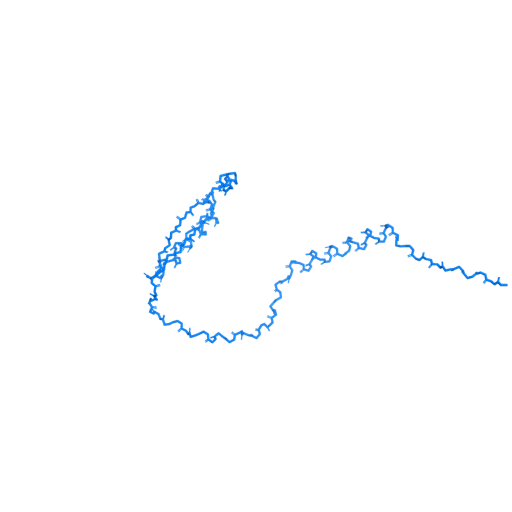5 1.00 97.25 91 LEU A N 1
ATOM 652 C CA . LEU A 1 91 ? -8.779 1.489 4.940 1.00 97.25 91 LEU A CA 1
ATOM 653 C C . LEU A 1 91 ? -9.695 2.282 4.010 1.00 97.25 91 LEU A C 1
ATOM 655 O O . LEU A 1 91 ? -10.629 1.719 3.443 1.00 97.25 91 LEU A O 1
ATOM 659 N N . GLU A 1 92 ? -9.371 3.554 3.816 1.00 97.00 92 GLU A N 1
ATOM 660 C CA . GLU A 1 92 ? -9.928 4.397 2.764 1.00 97.00 92 GLU A CA 1
ATOM 661 C C . GLU A 1 92 ? -8.974 4.358 1.575 1.00 97.00 92 GLU A C 1
ATOM 663 O O . GLU A 1 92 ? -7.829 4.802 1.668 1.00 97.00 92 GLU A O 1
ATOM 668 N N . ILE A 1 93 ? -9.423 3.772 0.468 1.00 93.38 93 ILE A N 1
ATOM 669 C CA . ILE A 1 93 ? -8.586 3.545 -0.707 1.00 93.38 93 ILE A CA 1
ATOM 670 C C . ILE A 1 93 ? -9.156 4.254 -1.927 1.00 93.38 93 ILE A C 1
ATOM 672 O O . ILE A 1 93 ? -10.325 4.085 -2.269 1.00 93.38 93 ILE A O 1
ATOM 676 N N . THR A 1 94 ? -8.295 4.992 -2.615 1.00 90.50 94 THR A N 1
ATOM 677 C CA . THR A 1 94 ? -8.544 5.504 -3.960 1.00 90.50 94 THR A CA 1
ATOM 678 C C . THR A 1 94 ? -7.620 4.801 -4.945 1.00 90.50 94 THR A C 1
ATOM 680 O O . THR A 1 94 ? -6.523 4.367 -4.593 1.00 90.50 94 THR A O 1
ATOM 683 N N . GLU A 1 95 ? -8.077 4.653 -6.182 1.00 85.12 95 GLU A N 1
ATOM 684 C CA . GLU A 1 95 ? -7.250 4.181 -7.288 1.00 85.12 95 GLU A CA 1
ATOM 685 C C . GLU A 1 95 ? -6.763 5.390 -8.094 1.00 85.12 95 GLU A C 1
ATOM 687 O O . GLU A 1 95 ? -7.535 6.309 -8.371 1.00 85.12 95 GLU A O 1
ATOM 692 N N . GLY A 1 96 ? -5.475 5.407 -8.425 1.00 81.50 96 GLY A N 1
ATOM 693 C CA . GLY A 1 96 ? -4.850 6.437 -9.243 1.00 81.50 96 GLY A CA 1
ATOM 694 C C . GLY A 1 96 ? -5.203 6.313 -10.726 1.00 81.50 96 GLY A C 1
ATOM 695 O O . GLY A 1 96 ? -5.813 5.346 -11.169 1.00 81.50 96 GLY A O 1
ATOM 696 N N . SER A 1 97 ? -4.783 7.306 -11.506 1.00 78.69 97 SER A N 1
ATOM 697 C CA . SER A 1 97 ? -4.922 7.331 -12.966 1.00 78.69 97 SER A CA 1
ATOM 698 C C . SER A 1 97 ? -3.562 7.136 -13.630 1.00 78.69 97 SER A C 1
ATOM 700 O O . SER A 1 97 ? -2.575 7.679 -13.153 1.00 78.69 97 SER A O 1
ATOM 702 N N . ASN A 1 98 ? -3.483 6.447 -14.762 1.00 76.50 98 ASN A N 1
ATOM 703 C CA . ASN A 1 98 ? -2.279 6.385 -15.599 1.00 76.50 98 ASN A CA 1
ATOM 704 C C . ASN A 1 98 ? -2.130 7.590 -16.514 1.00 76.50 98 ASN A C 1
ATOM 706 O O . ASN A 1 98 ? -1.148 7.702 -17.246 1.00 76.50 98 ASN A O 1
ATOM 710 N N . ASP A 1 99 ? -3.081 8.513 -16.454 1.00 77.81 99 ASP A N 1
ATOM 711 C CA . ASP A 1 99 ? -2.854 9.857 -16.930 1.00 77.81 99 ASP A CA 1
ATOM 712 C C . ASP A 1 99 ? -2.100 10.647 -15.855 1.00 77.81 99 ASP A C 1
ATOM 714 O O . ASP A 1 99 ? -2.678 11.102 -14.865 1.00 77.81 99 ASP A O 1
ATOM 718 N N . THR A 1 100 ? -0.792 10.822 -16.055 1.00 69.31 100 THR A N 1
ATOM 719 C CA . THR A 1 100 ? 0.042 11.655 -15.183 1.00 69.31 100 THR A CA 1
ATOM 720 C C . THR A 1 100 ? -0.508 13.078 -15.076 1.00 69.31 100 THR A C 1
ATOM 722 O O . THR A 1 100 ? -0.436 13.665 -14.001 1.00 69.31 100 THR A O 1
ATOM 725 N N . ALA A 1 101 ? -1.099 13.635 -16.140 1.00 70.00 101 ALA A N 1
ATOM 726 C CA . ALA A 1 101 ? -1.683 14.975 -16.092 1.00 70.00 101 ALA A CA 1
ATOM 727 C C . ALA A 1 101 ? -2.911 15.033 -15.169 1.00 70.00 101 ALA A C 1
ATOM 729 O O . ALA A 1 101 ? -3.141 16.057 -14.535 1.00 70.00 101 ALA A O 1
ATOM 730 N N . ALA A 1 102 ? -3.648 13.929 -15.024 1.00 67.44 102 ALA A N 1
ATOM 731 C CA . ALA A 1 102 ? -4.740 13.811 -14.060 1.00 67.44 102 ALA A CA 1
ATOM 732 C C . ALA A 1 102 ? -4.260 13.612 -12.606 1.00 67.44 102 ALA A C 1
ATOM 734 O O . ALA A 1 102 ? -5.055 13.776 -11.684 1.00 67.44 102 ALA A O 1
ATOM 735 N N . GLN A 1 103 ? -2.986 13.256 -12.385 1.00 57.31 103 GLN A N 1
ATOM 736 C CA . GLN A 1 103 ? -2.402 13.081 -11.046 1.00 57.31 103 GLN A CA 1
ATOM 737 C C . GLN A 1 103 ? -1.751 14.354 -10.479 1.00 57.31 103 GLN A C 1
ATOM 739 O O . GLN A 1 103 ? -1.593 14.458 -9.264 1.00 57.31 103 GLN A O 1
ATOM 744 N N . ILE A 1 104 ? -1.357 15.310 -11.330 1.00 51.41 104 ILE A N 1
ATOM 745 C CA . ILE A 1 104 ? -0.755 16.586 -10.912 1.00 51.41 104 ILE A CA 1
ATOM 746 C C . ILE A 1 104 ? -1.823 17.681 -11.021 1.00 51.41 104 ILE A C 1
ATOM 748 O O . ILE A 1 104 ? -1.889 18.400 -12.015 1.00 51.41 104 ILE A O 1
ATOM 752 N N . GLY A 1 105 ? -2.689 17.758 -10.010 1.00 47.97 105 GLY A N 1
ATOM 753 C CA . GLY A 1 105 ? -3.702 18.803 -9.840 1.00 47.97 105 GLY A CA 1
ATOM 754 C C . GLY A 1 105 ? -3.585 19.453 -8.476 1.00 47.97 105 GLY A C 1
ATOM 755 O O . GLY A 1 105 ? -3.632 18.696 -7.482 1.00 47.97 105 GLY A O 1
#

Radius of gyration: 28.1 Å; chains: 1; bounding box: 83×37×47 Å